Protein AF-A0AAV6K547-F1 (afdb_monomer_lite)

Sequence (74 aa):
MGDCIIQGFIFKVYSGTSIKFLEQMWLGEDSLQVVFPRLYKLSTQKDAMIADMVDNQSQGQWKFQFRIIMKAVS

Radius of gyration: 14.35 Å; chains: 1; bounding box: 32×33×40 Å

Structure (mmCIF, N/CA/C/O backbone):
data_AF-A0AAV6K547-F1
#
_entry.id   AF-A0AAV6K547-F1
#
loop_
_atom_site.group_PDB
_atom_site.id
_atom_site.type_symbol
_atom_site.label_atom_id
_atom_site.label_alt_id
_atom_site.label_comp_id
_atom_site.label_asym_id
_atom_site.label_entity_id
_atom_site.label_seq_id
_atom_site.pdbx_PDB_ins_code
_atom_site.Cartn_x
_atom_site.Cartn_y
_atom_site.Cartn_z
_atom_site.occupancy
_atom_site.B_iso_or_equiv
_atom_site.auth_seq_id
_atom_site.auth_comp_id
_atom_site.auth_asym_id
_atom_site.auth_atom_id
_atom_site.pdbx_PDB_model_num
ATOM 1 N N 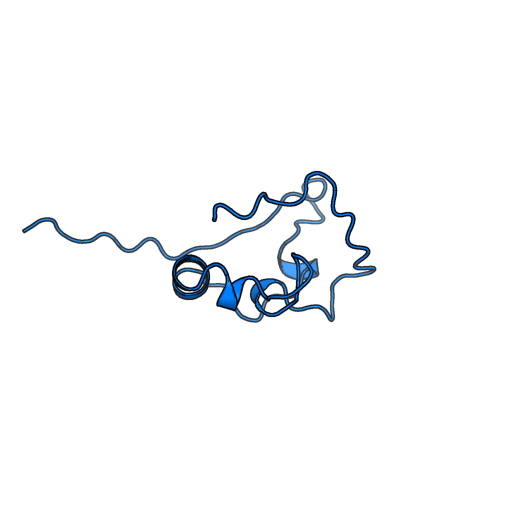. MET A 1 1 ? -8.884 -22.971 -8.239 1.00 41.47 1 MET A N 1
ATOM 2 C CA . MET A 1 1 ? -7.862 -22.369 -9.114 1.00 41.47 1 MET A CA 1
ATOM 3 C C . MET A 1 1 ? -7.022 -21.480 -8.231 1.00 41.47 1 MET A C 1
ATOM 5 O O . MET A 1 1 ? -7.564 -20.557 -7.644 1.00 41.47 1 MET A O 1
ATOM 9 N N . GLY A 1 2 ? -5.782 -21.888 -7.966 1.00 48.03 2 GLY A N 1
ATOM 10 C CA . GLY A 1 2 ? -4.827 -21.044 -7.260 1.00 48.03 2 GLY A CA 1
ATOM 11 C C . GLY A 1 2 ? -4.127 -20.212 -8.313 1.00 48.03 2 GLY A C 1
ATOM 12 O O . GLY A 1 2 ? -3.293 -20.755 -9.032 1.00 48.03 2 GLY A O 1
ATOM 13 N N . ASP A 1 3 ? -4.512 -18.950 -8.445 1.00 50.66 3 ASP A N 1
ATOM 14 C CA . ASP A 1 3 ? -3.846 -18.057 -9.381 1.00 50.66 3 ASP A CA 1
ATOM 15 C C . ASP A 1 3 ? -2.465 -17.733 -8.816 1.00 50.66 3 ASP A C 1
ATOM 17 O O . ASP A 1 3 ? -2.306 -17.159 -7.734 1.00 50.66 3 ASP A O 1
ATOM 21 N N . CYS A 1 4 ? -1.450 -18.225 -9.520 1.00 49.88 4 CYS A N 1
ATOM 22 C CA . CYS A 1 4 ? -0.059 -17.969 -9.216 1.00 49.88 4 CYS A CA 1
ATOM 23 C C . CYS A 1 4 ? 0.193 -16.460 -9.280 1.00 49.88 4 CYS A C 1
ATOM 25 O O . CYS A 1 4 ? -0.113 -15.816 -10.283 1.00 49.88 4 CYS A O 1
ATOM 27 N N . ILE A 1 5 ? 0.810 -15.903 -8.235 1.00 50.72 5 ILE A N 1
ATOM 28 C CA . ILE A 1 5 ? 1.472 -14.601 -8.329 1.00 50.72 5 ILE A CA 1
ATOM 29 C C . ILE A 1 5 ? 2.461 -14.719 -9.490 1.00 50.72 5 ILE A C 1
ATOM 31 O O . ILE A 1 5 ? 3.379 -15.538 -9.429 1.00 50.72 5 ILE A O 1
ATOM 35 N N . ILE A 1 6 ? 2.233 -13.963 -10.564 1.00 55.91 6 ILE A N 1
ATOM 36 C CA . ILE A 1 6 ? 3.085 -13.971 -11.753 1.00 55.91 6 ILE A CA 1
ATOM 37 C C . ILE A 1 6 ? 4.504 -13.637 -11.287 1.00 55.91 6 ILE A C 1
ATOM 39 O O . ILE A 1 6 ? 4.788 -12.521 -10.845 1.00 55.91 6 ILE A O 1
ATOM 43 N N . GLN A 1 7 ? 5.391 -14.627 -11.325 1.00 51.81 7 GLN A N 1
ATOM 44 C CA . GLN A 1 7 ? 6.775 -14.461 -10.920 1.00 51.81 7 GLN A CA 1
ATOM 45 C C . GLN A 1 7 ? 7.462 -13.560 -11.953 1.00 51.81 7 GLN A C 1
ATOM 47 O O . GLN A 1 7 ? 7.718 -13.984 -13.076 1.00 51.81 7 GLN A O 1
ATOM 52 N N . GLY A 1 8 ? 7.732 -12.306 -11.575 1.00 56.09 8 GLY A N 1
ATOM 53 C CA . GLY A 1 8 ? 8.513 -11.365 -12.388 1.00 56.09 8 GLY A CA 1
ATOM 54 C C . GLY A 1 8 ? 7.746 -10.202 -13.027 1.00 56.09 8 GLY A C 1
ATOM 55 O O . GLY A 1 8 ? 8.122 -9.769 -14.113 1.00 56.09 8 GLY A O 1
ATOM 56 N N . PHE A 1 9 ? 6.708 -9.656 -12.385 1.00 64.00 9 PHE A N 1
ATOM 57 C CA . PHE A 1 9 ? 6.091 -8.414 -12.865 1.00 64.00 9 PHE A CA 1
ATOM 58 C C . PHE A 1 9 ? 6.958 -7.185 -12.525 1.00 64.00 9 PHE A C 1
ATOM 60 O O . PHE A 1 9 ? 7.218 -6.905 -11.355 1.00 64.00 9 PHE A O 1
ATOM 67 N N . ILE A 1 10 ? 7.400 -6.441 -13.547 1.00 67.44 10 ILE A N 1
ATOM 68 C CA . ILE A 1 10 ? 8.114 -5.163 -13.392 1.00 67.44 10 ILE A CA 1
ATOM 69 C C . ILE A 1 10 ? 7.138 -4.027 -13.701 1.00 67.44 10 ILE A C 1
ATOM 71 O O . ILE A 1 10 ? 6.766 -3.810 -14.853 1.00 67.44 10 ILE A O 1
ATOM 75 N N . PHE A 1 11 ? 6.751 -3.276 -12.670 1.00 72.62 11 PHE A N 1
ATOM 76 C CA . PHE A 1 11 ? 5.847 -2.133 -12.789 1.00 72.62 11 PHE A CA 1
ATOM 77 C C . PHE A 1 11 ? 6.635 -0.817 -12.749 1.00 72.62 11 PHE A C 1
ATOM 79 O O . PHE A 1 11 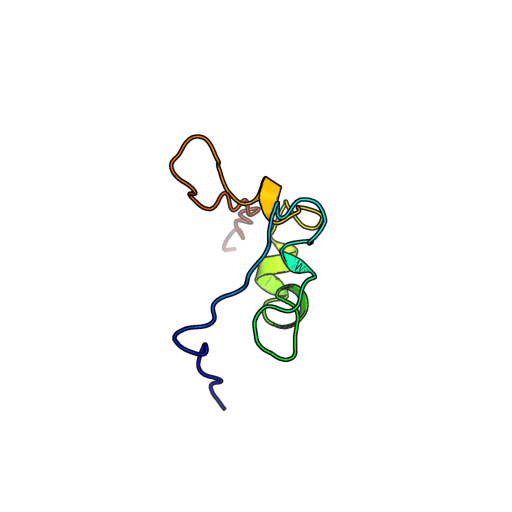? 7.274 -0.494 -11.746 1.00 72.62 11 PHE A O 1
ATOM 86 N N . LYS A 1 12 ? 6.621 -0.048 -13.845 1.00 76.00 12 LYS A N 1
ATOM 87 C CA . LYS A 1 12 ? 7.347 1.229 -13.934 1.00 76.00 12 LYS A CA 1
ATOM 88 C C . LYS A 1 12 ? 6.457 2.380 -13.463 1.00 76.00 12 LYS A C 1
ATOM 90 O O . LYS A 1 12 ? 5.539 2.789 -14.161 1.00 76.00 12 LYS A O 1
ATOM 95 N N . VAL A 1 13 ? 6.768 2.918 -12.287 1.00 75.56 13 VAL A N 1
ATOM 96 C CA . VAL A 1 13 ? 5.914 3.873 -11.549 1.00 75.56 13 VAL A CA 1
ATOM 97 C C . VAL A 1 13 ? 6.389 5.321 -11.570 1.00 75.56 13 VAL A C 1
ATOM 99 O O . VAL A 1 13 ? 5.706 6.194 -11.039 1.00 75.56 13 VAL A O 1
ATOM 102 N N . TYR A 1 14 ? 7.518 5.603 -12.227 1.00 82.12 14 TYR A N 1
ATOM 103 C CA . TYR A 1 14 ? 8.146 6.930 -12.243 1.00 82.12 14 TYR A CA 1
ATOM 104 C C . TYR A 1 14 ? 8.279 7.495 -10.817 1.00 82.12 14 TYR A C 1
ATOM 106 O O . TYR A 1 14 ? 8.862 6.825 -9.971 1.00 82.12 14 TYR A O 1
ATOM 114 N N . SER A 1 15 ? 7.754 8.693 -10.534 1.00 82.00 15 SER A N 1
ATOM 115 C CA . SER A 1 15 ? 7.774 9.275 -9.185 1.00 82.00 15 SER A CA 1
ATOM 116 C C . SER A 1 15 ? 6.817 8.584 -8.214 1.00 82.00 15 SER A C 1
ATOM 118 O O . SER A 1 15 ? 6.951 8.768 -7.012 1.00 82.00 15 SER A O 1
ATOM 120 N N . GLY A 1 16 ? 5.824 7.836 -8.707 1.00 84.06 16 GLY A N 1
ATOM 121 C CA . GLY A 1 16 ? 4.814 7.176 -7.882 1.00 84.06 16 GLY A CA 1
ATOM 122 C C . GLY A 1 16 ? 3.872 8.130 -7.139 1.00 84.06 16 GLY A C 1
ATOM 123 O O . GLY A 1 16 ? 3.106 7.665 -6.305 1.00 84.06 16 GLY A O 1
ATOM 124 N N . THR A 1 17 ? 3.907 9.440 -7.421 1.00 88.00 17 THR A N 1
ATOM 125 C CA . THR A 1 17 ? 3.160 10.491 -6.694 1.00 88.00 17 THR A CA 1
ATOM 126 C C . THR A 1 17 ? 1.710 10.671 -7.154 1.00 88.00 17 THR A C 1
ATOM 128 O O . THR A 1 17 ? 0.974 11.462 -6.575 1.00 88.00 17 THR A O 1
ATOM 131 N N . SER A 1 18 ? 1.295 9.966 -8.206 1.00 87.44 18 SER A N 1
ATOM 132 C CA . SER A 1 18 ? -0.056 10.034 -8.786 1.00 87.44 18 SER A CA 1
ATOM 133 C C . SER A 1 18 ? -0.750 8.671 -8.865 1.00 87.44 18 SER A C 1
ATOM 135 O O . SER A 1 18 ? -1.845 8.558 -9.414 1.00 87.44 18 SER A O 1
ATOM 137 N N . ILE A 1 19 ? -0.110 7.623 -8.341 1.00 87.94 19 ILE A N 1
ATOM 138 C CA . ILE A 1 19 ? -0.551 6.235 -8.474 1.00 87.94 19 ILE A CA 1
ATOM 139 C C . ILE A 1 19 ? -0.901 5.728 -7.077 1.00 87.94 19 ILE A C 1
ATOM 141 O O . ILE A 1 19 ? -0.007 5.487 -6.270 1.00 87.94 19 ILE A O 1
ATOM 145 N N . LYS A 1 20 ? -2.196 5.573 -6.782 1.00 91.38 20 LYS A N 1
ATOM 146 C CA . LYS A 1 20 ? -2.669 5.043 -5.495 1.00 91.38 20 LYS A CA 1
ATOM 147 C C . LYS A 1 20 ? -2.297 3.574 -5.334 1.00 91.38 20 LYS A C 1
ATOM 149 O O . LYS A 1 20 ? -2.677 2.751 -6.157 1.00 91.38 20 LYS A O 1
ATOM 154 N N . PHE A 1 21 ? -1.619 3.212 -4.251 1.00 90.25 21 PHE A N 1
ATOM 155 C CA . PHE A 1 21 ? -1.095 1.859 -4.090 1.00 90.25 21 PHE A CA 1
ATOM 156 C C . PHE A 1 21 ? -2.200 0.794 -4.018 1.00 90.25 21 PHE A C 1
ATOM 158 O O . PHE A 1 21 ? -2.158 -0.173 -4.760 1.00 90.25 21 PHE A O 1
ATOM 165 N N . LEU A 1 22 ? -3.222 0.936 -3.172 1.00 89.56 22 LEU A N 1
ATOM 166 C CA . LEU A 1 22 ? -4.204 -0.148 -2.991 1.00 89.56 22 LEU A CA 1
ATOM 167 C C . LEU A 1 22 ? -5.271 -0.237 -4.092 1.00 89.56 22 LEU A C 1
ATOM 169 O O . LEU A 1 22 ? -5.858 -1.300 -4.297 1.00 89.56 22 LEU A O 1
ATOM 173 N N . GLU A 1 23 ? -5.533 0.875 -4.773 1.00 88.62 23 GLU A N 1
ATOM 174 C CA . GLU A 1 23 ? -6.621 1.004 -5.752 1.00 88.62 23 GLU A CA 1
ATOM 175 C C . GLU A 1 23 ? -6.157 0.750 -7.189 1.00 88.62 23 GLU A C 1
ATOM 177 O O . GLU A 1 23 ? -6.983 0.591 -8.083 1.00 88.62 23 GLU A O 1
ATOM 182 N N . GLN A 1 24 ? -4.845 0.682 -7.416 1.00 85.19 24 GLN A N 1
ATOM 183 C CA . GLN A 1 24 ? -4.275 0.427 -8.733 1.00 85.19 24 GLN A CA 1
ATOM 184 C C . GLN A 1 24 ? -4.183 -1.056 -9.049 1.00 85.19 24 GLN A C 1
ATOM 186 O O . GLN A 1 24 ? -4.159 -1.899 -8.153 1.00 85.19 24 GLN A O 1
ATOM 191 N N . MET A 1 25 ? -4.149 -1.361 -10.342 1.00 84.69 25 MET A N 1
ATOM 192 C CA . MET A 1 25 ? -4.068 -2.720 -10.863 1.00 84.69 25 MET A CA 1
ATOM 193 C C . MET A 1 25 ? -2.611 -3.199 -10.845 1.00 84.69 25 MET A C 1
ATOM 195 O O . MET A 1 25 ? -1.773 -2.674 -11.574 1.00 84.69 25 MET A O 1
ATOM 199 N N . TRP A 1 26 ? -2.305 -4.191 -10.002 1.00 76.25 26 TRP A N 1
ATOM 200 C CA . TRP A 1 26 ? -0.938 -4.720 -9.831 1.00 76.25 26 TRP A CA 1
ATOM 201 C C . TRP A 1 26 ? -0.727 -6.086 -10.484 1.00 76.25 26 TRP A C 1
ATOM 203 O O . TRP A 1 26 ? 0.414 -6.478 -10.710 1.00 76.25 26 TRP A O 1
ATOM 213 N N . LEU A 1 27 ? -1.812 -6.811 -10.777 1.00 66.19 27 LEU A N 1
ATOM 214 C CA . LEU A 1 27 ? -1.787 -8.199 -11.247 1.00 66.19 27 LEU A CA 1
ATOM 215 C C . LEU A 1 27 ? -2.666 -8.394 -12.485 1.00 66.19 27 LEU A C 1
ATOM 217 O O . LEU A 1 27 ? -3.568 -9.22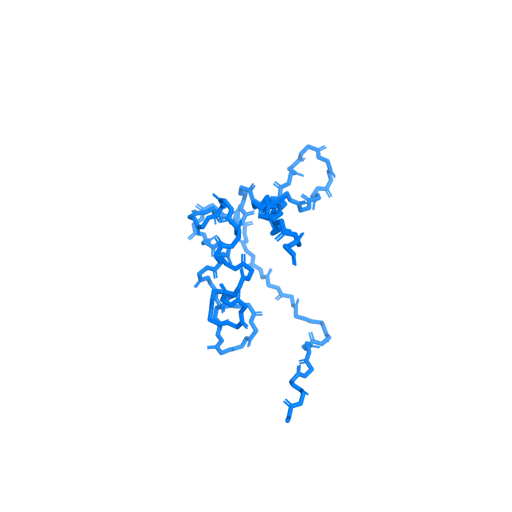4 -12.483 1.00 66.19 27 LEU A O 1
ATOM 221 N N . GLY A 1 28 ? -2.414 -7.615 -13.536 1.00 68.50 28 GLY A N 1
ATOM 222 C CA . GLY A 1 28 ? -3.001 -7.824 -14.864 1.00 68.50 28 GLY A CA 1
ATOM 223 C C . GLY A 1 28 ? -4.484 -7.473 -15.008 1.00 68.50 28 GLY A C 1
ATOM 224 O O . GLY A 1 28 ? -4.827 -6.894 -16.032 1.00 68.50 28 GLY A O 1
ATOM 225 N N . GLU A 1 29 ? -5.335 -7.764 -14.015 1.00 72.19 29 GLU A N 1
ATOM 226 C CA . GLU A 1 29 ? -6.790 -7.568 -14.138 1.00 72.19 29 GLU A CA 1
ATOM 227 C C . GLU A 1 29 ? -7.478 -6.913 -12.933 1.00 72.19 29 GLU A C 1
ATOM 229 O O . GLU A 1 29 ? -8.525 -6.303 -13.122 1.00 72.19 29 GLU A O 1
ATOM 234 N N . ASP A 1 30 ? -6.894 -6.926 -11.727 1.00 84.38 30 ASP A N 1
ATOM 235 C CA . ASP A 1 30 ? -7.555 -6.351 -10.545 1.00 84.38 30 ASP A CA 1
ATOM 236 C C . ASP A 1 30 ? -6.641 -5.548 -9.610 1.00 84.38 30 ASP A C 1
ATOM 238 O O . ASP A 1 30 ? -5.411 -5.687 -9.577 1.00 84.38 30 ASP A O 1
ATOM 242 N N . SER A 1 31 ? -7.280 -4.680 -8.820 1.00 87.94 31 SER A N 1
ATOM 243 C CA . SER A 1 31 ? -6.626 -3.880 -7.783 1.00 87.94 31 SER A CA 1
ATOM 244 C C . SER A 1 31 ? -6.444 -4.645 -6.473 1.00 87.94 31 SER A C 1
ATOM 246 O O . SER A 1 31 ? -7.207 -5.558 -6.153 1.00 87.94 31 SER A O 1
ATOM 248 N N . LEU A 1 32 ? -5.457 -4.253 -5.659 1.00 86.06 32 LEU A N 1
ATOM 249 C CA . 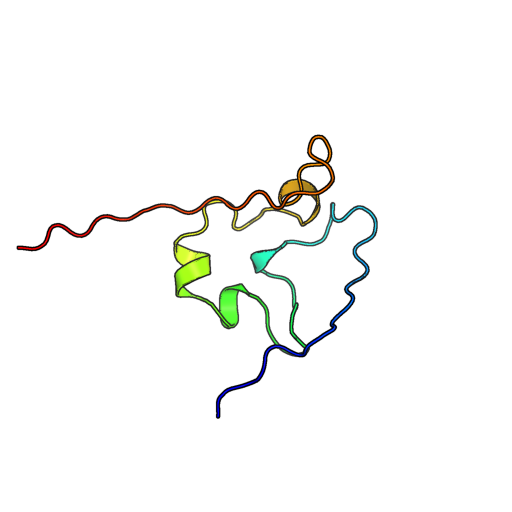LEU A 1 32 ? -5.187 -4.922 -4.376 1.00 86.06 32 LEU A CA 1
ATOM 250 C C . LEU A 1 32 ? -6.385 -4.869 -3.418 1.00 86.06 32 LEU A C 1
ATOM 252 O O . LEU A 1 32 ? -6.574 -5.797 -2.633 1.00 86.06 32 LEU A O 1
ATOM 256 N N . GLN A 1 33 ? -7.214 -3.824 -3.492 1.00 90.38 33 GLN A N 1
ATOM 257 C CA . GLN A 1 33 ? -8.461 -3.754 -2.727 1.00 90.38 33 GLN A CA 1
ATOM 258 C C . GLN A 1 33 ? -9.486 -4.826 -3.126 1.00 90.38 33 GLN A C 1
ATOM 260 O O . GLN A 1 33 ? -10.210 -5.314 -2.257 1.00 90.38 33 GLN A O 1
ATOM 265 N N . VAL A 1 34 ? -9.523 -5.210 -4.407 1.00 89.69 34 VAL A N 1
ATOM 266 C CA . VAL A 1 34 ? -10.429 -6.236 -4.941 1.00 89.69 34 VAL A CA 1
ATOM 267 C C . VAL A 1 34 ? -9.896 -7.627 -4.615 1.00 89.69 34 VAL A C 1
ATOM 269 O O . VAL A 1 34 ? -10.633 -8.452 -4.081 1.00 89.69 34 VAL A O 1
ATOM 272 N N . VAL A 1 35 ? -8.603 -7.868 -4.853 1.00 88.06 35 VAL A N 1
ATOM 273 C CA . VAL A 1 35 ? -7.984 -9.188 -4.637 1.00 88.06 35 VAL A CA 1
ATOM 274 C C . VAL A 1 35 ? -7.816 -9.501 -3.142 1.00 88.06 35 VAL A C 1
ATOM 276 O O . VAL A 1 35 ? -7.995 -10.640 -2.711 1.00 88.06 35 VAL A O 1
ATOM 279 N N . PHE A 1 36 ? -7.523 -8.492 -2.312 1.00 87.69 36 PHE A N 1
ATOM 280 C CA . PHE A 1 36 ? -7.268 -8.653 -0.875 1.00 87.69 36 PHE A CA 1
ATOM 281 C C . PHE A 1 36 ? -8.150 -7.732 -0.007 1.00 87.69 36 PHE A C 1
ATOM 283 O O . PHE A 1 36 ? -7.638 -6.908 0.762 1.00 87.69 36 PHE A O 1
ATOM 290 N N . PRO A 1 37 ? -9.486 -7.907 -0.008 1.00 90.38 37 PRO A N 1
ATOM 291 C CA . PRO A 1 37 ? -10.415 -6.982 0.651 1.00 90.38 37 PRO A CA 1
ATOM 292 C C . PRO A 1 37 ? -10.233 -6.931 2.175 1.00 90.38 37 PRO A C 1
ATOM 294 O O . PRO A 1 37 ? -10.424 -5.891 2.812 1.00 90.38 37 PRO A O 1
ATOM 297 N N . ARG A 1 38 ? -9.807 -8.044 2.791 1.00 90.00 38 ARG A N 1
ATOM 298 C CA . ARG A 1 38 ? -9.475 -8.084 4.226 1.00 90.00 38 ARG A CA 1
ATOM 299 C C . ARG A 1 38 ? -8.243 -7.239 4.542 1.00 90.00 38 ARG A C 1
ATOM 301 O O . ARG A 1 38 ? -8.267 -6.490 5.514 1.00 90.00 38 ARG A O 1
ATOM 308 N N . LEU A 1 39 ? -7.200 -7.335 3.719 1.00 87.75 39 LEU A N 1
ATOM 309 C CA . LEU A 1 39 ? -5.978 -6.551 3.882 1.00 87.75 39 LEU A CA 1
ATOM 310 C C . LEU A 1 39 ? -6.269 -5.059 3.689 1.00 87.75 39 LEU A C 1
ATOM 312 O O . LEU A 1 39 ? -5.874 -4.241 4.518 1.00 87.75 39 LEU A O 1
ATOM 316 N N . TYR A 1 40 ? -7.044 -4.716 2.657 1.00 90.81 40 TYR A N 1
ATOM 317 C CA . TYR A 1 40 ? -7.482 -3.346 2.400 1.00 90.81 40 TYR A CA 1
ATOM 318 C C . TYR A 1 40 ? -8.249 -2.746 3.581 1.00 90.81 40 TYR A C 1
ATOM 320 O O . TYR A 1 40 ? -7.966 -1.627 4.015 1.00 90.81 40 TYR A O 1
ATOM 328 N N . LYS A 1 41 ? -9.178 -3.509 4.174 1.00 91.19 41 LYS A N 1
ATOM 329 C CA . LYS A 1 41 ? -9.922 -3.070 5.362 1.00 91.19 41 LYS A CA 1
ATOM 330 C C . LYS A 1 41 ? -8.988 -2.716 6.521 1.00 91.19 41 LYS A C 1
ATOM 332 O O . LYS A 1 41 ? -9.215 -1.696 7.175 1.00 91.19 41 LYS A O 1
ATOM 337 N N . LEU A 1 42 ? -7.952 -3.525 6.747 1.00 91.75 42 LEU A N 1
ATOM 338 C CA . LEU A 1 42 ? -6.973 -3.321 7.817 1.00 91.75 42 LEU A CA 1
ATOM 339 C C . LEU A 1 42 ? -5.969 -2.204 7.514 1.00 91.75 42 LEU A C 1
ATOM 341 O O . LEU A 1 42 ? -5.439 -1.619 8.455 1.00 91.75 42 LEU A O 1
ATOM 345 N N . SER A 1 43 ? -5.716 -1.880 6.245 1.00 91.81 43 SER A N 1
ATOM 346 C CA . SER A 1 43 ? -4.791 -0.807 5.878 1.00 91.81 43 SER A CA 1
ATOM 347 C C . SER A 1 43 ? -5.267 0.549 6.399 1.00 91.81 43 SER A C 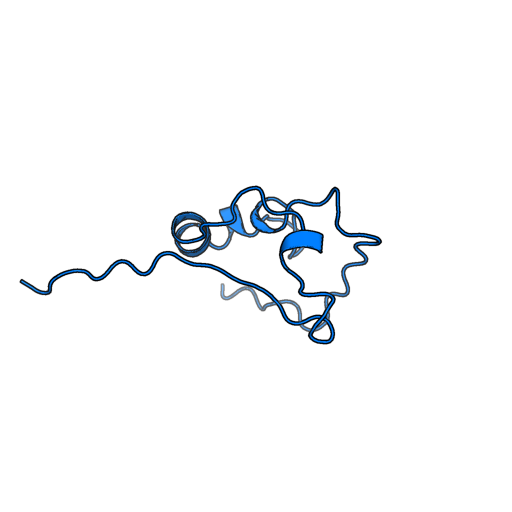1
ATOM 349 O O . SER A 1 43 ? -6.428 0.933 6.214 1.00 91.81 43 SER A O 1
ATOM 351 N N . THR A 1 44 ? -4.363 1.296 7.029 1.00 92.94 44 THR A N 1
ATOM 352 C CA . THR A 1 44 ? -4.588 2.704 7.398 1.00 92.94 44 THR A CA 1
ATOM 353 C C . THR A 1 44 ? -4.255 3.661 6.253 1.00 92.94 44 THR A C 1
ATOM 355 O O . THR A 1 44 ? -4.574 4.840 6.337 1.00 92.94 44 THR A O 1
ATOM 358 N N . GLN A 1 45 ? -3.662 3.150 5.173 1.00 93.50 45 GLN A N 1
ATOM 359 C CA . GLN A 1 45 ? -3.099 3.906 4.055 1.00 93.50 45 GLN A CA 1
ATOM 360 C C . GLN A 1 45 ? -3.895 3.650 2.764 1.00 93.50 45 GLN A C 1
ATOM 362 O O . GLN A 1 45 ? -3.343 3.206 1.762 1.00 93.50 45 GLN A O 1
ATOM 367 N N . LYS A 1 46 ? -5.220 3.848 2.799 1.00 91.81 46 LYS A N 1
ATOM 368 C CA . LYS A 1 46 ? -6.102 3.540 1.652 1.00 91.81 46 LYS A CA 1
ATOM 369 C C . LYS A 1 46 ? -5.881 4.471 0.459 1.00 91.81 46 LYS A C 1
ATOM 371 O O . LYS A 1 46 ? -5.819 3.995 -0.668 1.00 91.81 46 LYS A O 1
ATOM 376 N N . ASP A 1 47 ? -5.673 5.755 0.733 1.00 92.38 47 ASP A N 1
ATOM 377 C CA . ASP A 1 47 ? -5.433 6.793 -0.276 1.00 92.38 47 ASP A CA 1
ATOM 378 C C . ASP A 1 47 ? -3.946 7.055 -0.553 1.00 92.38 47 ASP A C 1
ATOM 380 O O . ASP A 1 47 ? -3.612 7.996 -1.270 1.00 92.38 47 ASP A O 1
ATOM 384 N N . ALA A 1 48 ? -3.049 6.245 0.017 1.00 93.38 48 ALA A N 1
ATOM 385 C CA . ALA A 1 48 ? -1.614 6.444 -0.131 1.00 93.38 48 ALA A CA 1
ATOM 386 C C . ALA A 1 48 ? -1.155 6.189 -1.569 1.00 93.38 48 ALA A C 1
ATOM 388 O O . ALA A 1 48 ? -1.539 5.198 -2.206 1.00 93.38 48 ALA A O 1
ATOM 389 N N . MET A 1 49 ? -0.294 7.075 -2.059 1.00 92.88 49 MET A N 1
ATOM 390 C CA . MET A 1 49 ? 0.378 6.919 -3.339 1.00 92.88 49 MET A CA 1
ATOM 391 C C . MET A 1 49 ? 1.561 5.962 -3.195 1.00 92.88 49 MET A C 1
ATOM 393 O O . MET A 1 49 ? 2.071 5.742 -2.100 1.00 92.88 49 MET A O 1
ATOM 397 N N . ILE A 1 50 ? 2.052 5.401 -4.297 1.00 89.31 50 ILE A N 1
ATOM 398 C CA . ILE A 1 50 ? 3.239 4.530 -4.280 1.00 89.31 50 ILE A CA 1
ATOM 399 C C . ILE A 1 50 ? 4.442 5.241 -3.649 1.00 89.31 50 ILE A C 1
ATOM 401 O O . ILE A 1 50 ? 5.176 4.618 -2.886 1.00 89.31 50 ILE A O 1
ATOM 405 N N . ALA A 1 51 ? 4.599 6.542 -3.906 1.00 90.44 51 ALA A N 1
ATOM 406 C CA . ALA A 1 51 ? 5.644 7.365 -3.296 1.00 90.44 51 ALA A CA 1
ATOM 407 C C . ALA A 1 51 ? 5.554 7.434 -1.761 1.00 90.44 51 ALA A C 1
ATOM 409 O O . ALA A 1 51 ? 6.579 7.540 -1.098 1.00 90.44 51 ALA A O 1
ATOM 410 N N . ASP A 1 52 ? 4.346 7.352 -1.195 1.00 91.50 52 ASP A N 1
ATOM 411 C CA . ASP A 1 52 ? 4.127 7.389 0.257 1.00 91.50 52 ASP A CA 1
ATOM 412 C C . ASP A 1 52 ? 4.406 6.027 0.914 1.00 91.50 52 ASP A C 1
ATOM 414 O O . ASP A 1 52 ? 4.671 5.937 2.115 1.00 91.50 52 ASP A O 1
ATOM 418 N N . MET A 1 53 ? 4.331 4.960 0.114 1.00 90.25 53 MET A N 1
ATOM 419 C CA . MET A 1 53 ? 4.464 3.570 0.546 1.00 90.25 53 MET A CA 1
ATOM 420 C C . MET A 1 53 ? 5.909 3.072 0.507 1.00 90.25 53 MET A C 1
ATOM 422 O O . MET A 1 53 ? 6.166 1.959 0.962 1.00 90.25 53 MET A O 1
ATOM 426 N N . VAL A 1 54 ? 6.843 3.865 -0.020 1.00 88.25 54 VAL A N 1
ATOM 427 C CA . VAL A 1 54 ? 8.266 3.534 -0.116 1.00 88.25 54 VAL A CA 1
ATOM 428 C C . VAL A 1 54 ? 9.069 4.587 0.629 1.00 88.25 54 VAL A C 1
ATOM 430 O O . VAL A 1 54 ? 8.937 5.784 0.389 1.00 88.25 54 VAL A O 1
ATOM 433 N N . ASP A 1 55 ? 9.921 4.145 1.543 1.00 83.00 55 ASP A N 1
ATOM 434 C CA . ASP A 1 55 ? 10.799 5.045 2.268 1.00 83.00 55 ASP A CA 1
ATOM 435 C C . ASP A 1 55 ? 12.074 5.327 1.462 1.00 83.00 55 ASP A C 1
ATOM 437 O O . ASP A 1 55 ? 12.963 4.483 1.301 1.00 83.00 55 ASP A O 1
ATOM 441 N N . ASN A 1 56 ? 12.161 6.562 0.969 1.00 73.06 56 ASN A N 1
ATOM 442 C CA . ASN A 1 56 ? 13.306 7.060 0.214 1.00 73.06 56 ASN A CA 1
ATOM 443 C C . ASN A 1 56 ? 14.582 7.172 1.065 1.00 73.06 56 ASN A C 1
ATOM 445 O O . ASN A 1 56 ? 15.676 7.204 0.505 1.00 73.06 56 ASN A O 1
ATOM 449 N N . GLN A 1 57 ? 14.473 7.231 2.397 1.00 78.12 57 GLN A N 1
ATOM 450 C CA . GLN A 1 57 ? 15.634 7.346 3.286 1.00 78.12 57 GLN A CA 1
ATOM 451 C C . GLN A 1 57 ? 16.269 5.984 3.591 1.00 78.12 57 GLN A C 1
ATOM 453 O O . GLN A 1 57 ? 17.477 5.905 3.803 1.00 78.12 57 GLN A O 1
ATOM 458 N N . SER A 1 58 ? 15.488 4.902 3.568 1.00 74.06 58 SER A N 1
ATOM 459 C CA . SER A 1 58 ? 15.937 3.554 3.941 1.00 74.06 58 SER A CA 1
ATOM 460 C C . SER A 1 58 ? 16.190 2.632 2.744 1.00 74.06 58 SER A C 1
ATOM 462 O O . SER A 1 58 ? 15.967 1.431 2.821 1.00 74.06 58 SER A O 1
ATOM 464 N N . GLN A 1 59 ? 16.703 3.163 1.631 1.00 80.31 59 GLN A N 1
ATOM 465 C CA . GLN A 1 59 ? 16.986 2.382 0.412 1.00 80.31 59 GLN A CA 1
ATOM 466 C C . GLN A 1 59 ? 15.750 1.709 -0.212 1.00 80.31 59 GLN A C 1
ATOM 468 O O . GLN A 1 59 ? 15.847 0.628 -0.791 1.00 80.31 59 GLN A O 1
ATOM 473 N N . GLY A 1 60 ? 14.583 2.352 -0.131 1.00 79.50 60 GLY A N 1
ATOM 474 C CA . GLY A 1 60 ? 13.386 1.888 -0.829 1.00 79.50 60 GLY A CA 1
ATOM 475 C C . GLY A 1 60 ? 12.625 0.775 -0.107 1.00 79.50 60 GLY A C 1
ATOM 476 O O . GLY A 1 60 ? 11.988 -0.052 -0.759 1.00 79.50 60 GLY A O 1
ATOM 477 N N . GLN A 1 61 ? 12.678 0.733 1.228 1.00 86.06 61 GLN A N 1
ATOM 478 C CA . GLN A 1 61 ? 11.863 -0.202 2.007 1.00 86.06 61 GLN A CA 1
ATOM 479 C C . GLN A 1 61 ? 10.380 0.160 1.920 1.00 86.06 61 GLN A C 1
ATOM 481 O O . GLN A 1 61 ? 10.001 1.332 1.956 1.00 86.06 61 GLN A O 1
ATOM 486 N N . TRP A 1 62 ? 9.527 -0.860 1.858 1.00 87.06 62 TRP A N 1
ATOM 487 C CA . TRP A 1 62 ? 8.083 -0.659 1.879 1.00 87.06 62 TRP A CA 1
ATOM 488 C C . TRP A 1 62 ? 7.587 -0.311 3.285 1.00 87.06 62 TRP A C 1
ATOM 490 O O . TRP A 1 62 ? 7.871 -1.007 4.260 1.00 87.06 62 TRP A O 1
ATOM 500 N N . LYS A 1 63 ? 6.771 0.736 3.378 1.00 89.38 63 LYS A N 1
ATOM 501 C CA . LYS A 1 63 ? 6.174 1.255 4.610 1.00 89.38 63 LYS A CA 1
ATOM 502 C C . LYS A 1 63 ? 4.691 0.895 4.680 1.00 89.38 63 LYS A C 1
ATOM 504 O O . LYS A 1 63 ? 3.803 1.718 4.460 1.00 89.38 63 LYS A O 1
ATOM 509 N N . PHE A 1 64 ? 4.396 -0.356 5.017 1.00 88.44 64 PHE A N 1
ATOM 510 C CA . PHE A 1 64 ? 3.018 -0.792 5.237 1.00 88.44 64 PHE A CA 1
ATOM 511 C C . PHE A 1 64 ? 2.548 -0.505 6.665 1.00 88.44 64 PHE A C 1
ATOM 513 O O . PHE A 1 64 ? 3.276 -0.704 7.633 1.00 88.44 64 PHE A O 1
ATOM 520 N N . GLN A 1 65 ? 1.297 -0.071 6.798 1.00 89.44 65 GLN A N 1
ATOM 521 C CA . GLN A 1 65 ? 0.663 0.210 8.081 1.00 89.44 65 GLN A CA 1
ATOM 522 C C . GLN A 1 65 ? -0.722 -0.420 8.096 1.00 89.44 65 GLN A C 1
ATOM 524 O O . GLN A 1 65 ? -1.580 -0.119 7.260 1.00 89.44 65 GLN A O 1
ATOM 529 N N . PHE A 1 66 ? -0.926 -1.304 9.066 1.00 87.81 66 PHE A N 1
ATOM 530 C CA . PHE A 1 66 ? -2.167 -2.034 9.249 1.00 87.81 66 PHE A CA 1
ATOM 531 C C . PHE A 1 66 ? -2.657 -1.866 10.679 1.00 87.81 66 PHE A C 1
ATOM 533 O O . PHE A 1 66 ? -1.882 -1.876 11.635 1.00 87.81 66 PHE A O 1
ATOM 540 N N . ARG A 1 67 ? -3.973 -1.758 10.835 1.00 88.75 67 ARG A N 1
ATOM 541 C CA . ARG A 1 67 ? -4.627 -1.836 12.133 1.00 88.75 67 ARG A CA 1
ATOM 542 C C . ARG A 1 67 ? -4.645 -3.292 12.586 1.00 88.75 67 ARG A C 1
ATOM 544 O O . ARG A 1 67 ? -5.280 -4.126 11.946 1.00 88.75 67 ARG A O 1
ATOM 551 N N . ILE A 1 68 ? -4.012 -3.587 13.715 1.00 80.94 68 ILE A N 1
ATOM 552 C CA . ILE A 1 68 ? -4.155 -4.886 14.376 1.00 80.94 68 ILE A CA 1
ATOM 553 C C . ILE A 1 68 ? -5.448 -4.848 15.193 1.00 80.94 68 ILE A C 1
ATOM 555 O O . ILE A 1 68 ? -5.611 -4.002 16.070 1.00 80.94 68 ILE A O 1
ATOM 559 N N . ILE A 1 69 ? -6.388 -5.742 14.887 1.00 77.81 69 ILE A N 1
ATOM 560 C CA . ILE A 1 69 ? -7.615 -5.914 15.671 1.00 77.81 69 ILE A CA 1
ATOM 561 C C . ILE A 1 69 ? -7.454 -7.202 16.471 1.00 77.81 69 ILE A C 1
ATOM 563 O O . ILE A 1 69 ? -7.498 -8.292 15.903 1.00 77.81 69 ILE A O 1
ATOM 567 N N . MET A 1 70 ? -7.273 -7.080 17.784 1.00 72.25 70 MET A N 1
ATOM 568 C CA . MET A 1 70 ? -7.325 -8.234 18.674 1.00 72.25 70 MET A CA 1
ATOM 569 C C . MET A 1 70 ? -8.789 -8.591 18.914 1.00 72.25 70 MET A C 1
ATOM 571 O O . MET A 1 70 ? -9.563 -7.769 19.403 1.00 72.25 70 MET A O 1
ATOM 575 N N . LYS A 1 71 ? -9.186 -9.810 18.548 1.00 71.12 71 LYS A N 1
ATOM 576 C CA . LYS A 1 71 ? -10.449 -10.369 19.025 1.00 71.12 71 LYS A CA 1
ATOM 577 C C . LYS A 1 71 ? -10.183 -10.972 20.396 1.00 71.12 71 LYS A C 1
ATOM 579 O O . LYS A 1 71 ? -9.332 -11.849 20.508 1.00 71.12 71 LYS A O 1
ATOM 584 N N . ALA A 1 72 ? -10.891 -10.494 21.416 1.00 67.75 72 ALA A N 1
ATOM 585 C CA . ALA A 1 72 ? -10.946 -11.206 22.682 1.00 67.75 72 ALA A CA 1
ATOM 586 C C . ALA A 1 72 ? -11.520 -12.599 22.395 1.00 67.75 72 ALA A C 1
ATOM 588 O O . ALA A 1 72 ? -12.588 -12.712 21.789 1.00 67.75 72 ALA A O 1
ATOM 589 N N . VAL A 1 73 ? -10.772 -13.641 22.747 1.00 70.62 73 VAL A N 1
ATOM 590 C CA . VAL A 1 73 ? -11.296 -15.006 22.742 1.00 70.62 73 VAL A CA 1
ATOM 591 C C . VAL A 1 73 ? -12.155 -15.113 23.995 1.00 70.62 73 VAL A C 1
ATOM 593 O O . VAL A 1 73 ? -11.624 -15.053 25.101 1.00 70.62 73 VAL A O 1
ATOM 596 N N . SER A 1 74 ? -13.472 -15.138 23.799 1.00 60.81 74 SER A N 1
ATOM 597 C CA . SER A 1 74 ? -14.474 -15.424 24.831 1.00 60.81 74 SER A CA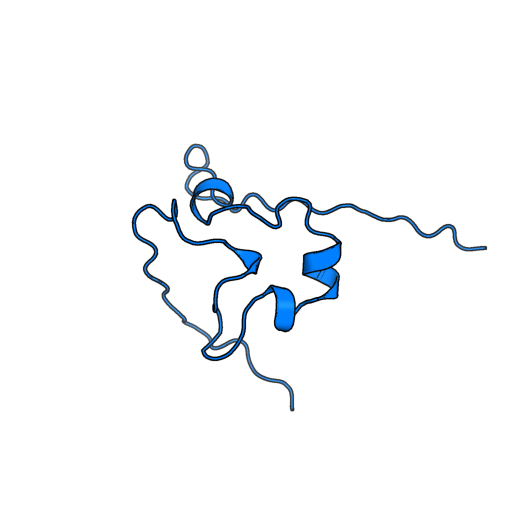 1
ATOM 598 C C . SER A 1 74 ? -14.557 -16.915 25.105 1.00 60.81 74 SER A C 1
ATOM 600 O O . SER A 1 74 ? -14.617 -17.649 24.088 1.00 60.81 74 SER A O 1
#

pLDDT: mean 80.07, std 13.09, range [41.47, 93.5]

Secondary structure (DSSP, 8-state):
------TT-----TT-TT-BTTTSB-SSS-BHHHH-HHHHHHBS-TT-BGGGSEETTTTSEE---B---PPP--

Organism: NCBI:txid479676

Foldseek 3Di:
DPDDPPPDDDDDCPLQQPAFQQQDDDRVPGGNCVVPVVQCVFWPRRRPTQNRQFDPVPVTDGDTDGHDDDDPDD